Protein AF-A0A7W1CZ53-F1 (afdb_monomer_lite)

Secondary structure (DSSP, 8-state):
-EEEEEEE-BTTB--EEEEEESEEEEEEEEE-GGG--EEEEEEEESSSSS-EEEEEEEE-SSTTS-EEEEE---SSB-TTSSSB----PBPHHHHHHH-GGGGGGTTTS-----SPPTT--

Foldseek 3Di:
DDWFKAFKDDPPDTPIDIDDAAWDWQDKDADCPPNWGKIKTKIFGPVDPAGFIKIWIWTCSPVVMTGIDIDDWDPAADPPDNHTHPPHTDDPVVCCVPPVVCVVRDPPDDDDDPDDDPVVD

Sequence (121 aa):
MVRVLVGKRKGDRFPGFWAEFEGEEISSYTDTRAEKQIVYTLYRCTAYQWEAYRVHIADESNPANPVYELLPVSEGPHPRSPDPDYTQPWNRDQIAAKYPLFLKDMDYFRERRVDPSPLDR

Structure (mmCIF, N/CA/C/O backbone):
data_AF-A0A7W1CZ53-F1
#
_entry.id   AF-A0A7W1CZ53-F1
#
loop_
_atom_site.group_PDB
_atom_site.id
_atom_site.type_symbol
_atom_site.label_atom_id
_atom_site.label_alt_id
_atom_site.label_comp_id
_atom_site.label_asym_id
_atom_site.label_entity_id
_atom_site.label_seq_id
_atom_site.pdbx_PDB_ins_code
_atom_site.Cartn_x
_atom_site.Cartn_y
_atom_site.Cartn_z
_atom_site.occupancy
_atom_site.B_iso_or_equiv
_atom_site.auth_seq_id
_atom_site.auth_comp_id
_atom_site.auth_asym_id
_atom_site.auth_atom_id
_atom_site.pdbx_PDB_model_num
ATOM 1 N N . MET A 1 1 ? -4.796 2.890 -14.191 1.00 92.88 1 MET A N 1
ATOM 2 C CA . MET A 1 1 ? -4.502 3.975 -13.228 1.00 92.88 1 MET A CA 1
ATOM 3 C C . MET A 1 1 ? -5.126 3.587 -11.903 1.00 92.88 1 MET A C 1
ATOM 5 O O . MET A 1 1 ? -6.277 3.167 -11.907 1.00 92.88 1 MET A O 1
ATOM 9 N N . VAL A 1 2 ? -4.361 3.659 -10.817 1.00 96.81 2 VAL A N 1
ATOM 10 C CA . VAL A 1 2 ? -4.773 3.290 -9.455 1.00 96.81 2 VAL A CA 1
ATOM 11 C C . VAL A 1 2 ? -4.995 4.564 -8.649 1.00 96.81 2 VAL A C 1
ATOM 13 O O . VAL A 1 2 ? -4.264 5.540 -8.822 1.00 96.81 2 VAL A O 1
ATOM 16 N N . ARG A 1 3 ? -5.996 4.546 -7.765 1.00 97.44 3 ARG A N 1
ATOM 17 C CA . ARG A 1 3 ? -6.319 5.641 -6.849 1.00 97.44 3 ARG A CA 1
ATOM 18 C C . ARG A 1 3 ? -6.614 5.080 -5.460 1.00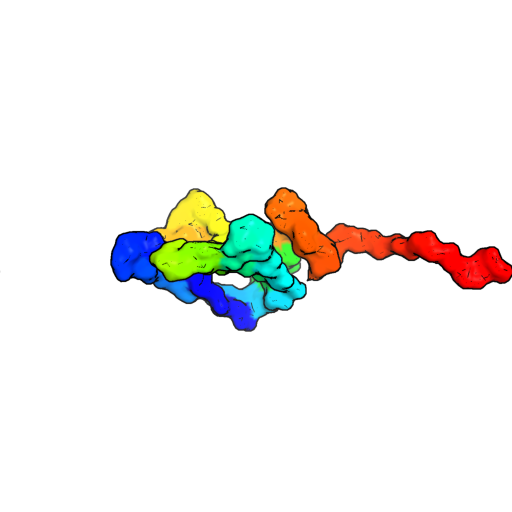 97.44 3 ARG A C 1
ATOM 20 O O . ARG A 1 3 ? -7.537 4.286 -5.317 1.00 97.44 3 ARG A O 1
ATOM 27 N N . VAL A 1 4 ? -5.861 5.510 -4.449 1.00 97.31 4 VAL A N 1
ATOM 28 C CA . VAL A 1 4 ? -5.980 5.015 -3.063 1.00 97.31 4 VAL A CA 1
ATOM 29 C C . VAL A 1 4 ? -6.050 6.158 -2.054 1.00 97.31 4 VAL A C 1
ATOM 31 O O . VAL A 1 4 ? -5.488 7.231 -2.280 1.00 97.31 4 VAL A O 1
ATOM 34 N N . LEU A 1 5 ? -6.758 5.945 -0.943 1.00 96.69 5 LEU A N 1
ATOM 35 C CA . LEU A 1 5 ? -6.846 6.916 0.148 1.00 96.69 5 LEU A CA 1
ATOM 36 C C . LEU A 1 5 ? -5.593 6.818 1.022 1.00 96.69 5 LEU A C 1
ATOM 38 O O . LEU A 1 5 ? -5.215 5.723 1.428 1.00 96.69 5 LEU A O 1
ATOM 42 N N . VAL A 1 6 ? -4.979 7.951 1.346 1.00 95.62 6 VAL A N 1
ATOM 43 C CA . VAL A 1 6 ? -3.865 8.038 2.296 1.00 95.62 6 VAL A CA 1
ATOM 44 C C . VAL A 1 6 ? -4.216 9.062 3.356 1.00 95.62 6 VAL A C 1
ATOM 46 O O . VAL A 1 6 ? -4.623 10.180 3.046 1.00 95.62 6 VAL A O 1
ATOM 49 N N . GLY A 1 7 ? -4.070 8.699 4.620 1.00 94.00 7 GLY A N 1
ATOM 50 C CA . GLY A 1 7 ? -4.402 9.583 5.724 1.00 94.00 7 GLY A CA 1
ATOM 51 C C . GLY A 1 7 ? -4.713 8.821 6.994 1.00 94.00 7 GLY A C 1
ATOM 52 O O . GLY A 1 7 ? -4.928 7.612 6.997 1.00 94.00 7 GLY A O 1
ATOM 53 N N . LYS A 1 8 ? -4.752 9.553 8.098 1.00 93.31 8 LYS A N 1
ATOM 54 C CA . LYS A 1 8 ? -5.137 9.005 9.397 1.00 93.31 8 LYS A CA 1
ATOM 55 C C . LYS A 1 8 ? -5.908 10.037 10.184 1.00 93.31 8 LYS A C 1
ATOM 57 O O . LYS A 1 8 ? -5.656 11.239 10.056 1.00 93.31 8 LYS A O 1
ATOM 62 N N . ARG A 1 9 ? -6.820 9.579 11.038 1.00 88.12 9 ARG A N 1
ATOM 63 C CA . ARG A 1 9 ? -7.570 10.489 11.904 1.00 88.12 9 ARG A CA 1
ATOM 64 C C . ARG A 1 9 ? -6.628 11.243 12.852 1.00 88.12 9 ARG A C 1
ATOM 66 O O . ARG A 1 9 ? -5.705 10.670 13.429 1.00 88.12 9 ARG A O 1
ATOM 73 N N . LYS A 1 10 ? -6.874 12.545 13.018 1.00 84.94 10 LYS A N 1
ATOM 74 C CA . LYS A 1 10 ? -6.178 13.422 13.968 1.00 84.94 10 LYS A CA 1
ATOM 75 C C . LYS A 1 10 ? -7.213 14.290 14.689 1.00 84.94 10 LYS A C 1
ATOM 77 O O . LYS A 1 10 ? -7.618 15.336 14.181 1.00 84.94 10 LYS A O 1
ATOM 82 N N . GLY A 1 11 ? -7.646 13.838 15.868 1.00 84.00 11 GLY A N 1
ATOM 83 C CA . GLY A 1 11 ? -8.768 14.439 16.599 1.00 84.00 11 GLY A CA 1
ATOM 84 C C . GLY A 1 11 ? -10.090 14.225 15.856 1.00 84.00 11 GLY A C 1
ATOM 85 O O . GLY A 1 11 ? -10.365 13.125 15.384 1.00 84.00 11 GLY A O 1
ATOM 86 N N . ASP A 1 12 ? -10.885 15.280 15.689 1.00 85.75 12 ASP A N 1
ATOM 87 C CA . ASP A 1 12 ? -12.168 15.213 14.964 1.00 85.75 12 ASP A CA 1
ATOM 88 C C . ASP A 1 12 ? -12.034 15.348 13.445 1.00 85.75 12 ASP A C 1
ATOM 90 O O . ASP A 1 12 ? -13.023 15.297 12.717 1.00 85.75 12 ASP A O 1
ATOM 94 N N . ARG A 1 13 ? -10.809 15.529 12.947 1.00 88.50 13 ARG A N 1
ATOM 95 C CA . ARG A 1 13 ? -10.533 15.665 11.517 1.00 88.50 13 ARG A CA 1
ATOM 96 C C . ARG A 1 13 ? -9.868 14.412 10.977 1.00 88.50 13 ARG A C 1
ATOM 98 O O . ARG A 1 13 ? -9.111 13.734 11.672 1.00 88.50 13 ARG A O 1
ATOM 105 N N . PHE A 1 14 ? -10.087 14.173 9.692 1.00 88.25 14 PHE A N 1
ATOM 106 C CA . PHE A 1 14 ? -9.378 13.166 8.920 1.00 88.25 14 PHE A CA 1
ATOM 107 C C . PHE A 1 14 ? -8.499 13.863 7.868 1.00 88.25 14 PHE A C 1
ATOM 109 O O . PHE A 1 14 ? -8.942 14.072 6.739 1.00 88.25 14 PHE A O 1
ATOM 116 N N . PRO A 1 15 ? -7.287 14.329 8.233 1.00 88.62 15 PRO A N 1
ATOM 117 C CA . PRO A 1 15 ? -6.336 14.820 7.245 1.00 88.62 15 PRO A CA 1
ATOM 118 C C . PRO A 1 15 ? -5.870 13.652 6.364 1.00 88.62 15 PRO A C 1
ATOM 120 O O . PRO A 1 15 ? -5.208 12.726 6.837 1.00 88.62 15 PRO A O 1
ATOM 123 N N . GLY A 1 16 ? -6.230 13.707 5.086 1.00 91.75 16 GLY A N 1
ATOM 124 C CA . GLY A 1 16 ? -5.871 12.711 4.087 1.00 91.75 16 GLY A CA 1
ATOM 125 C C . GLY A 1 16 ? -6.042 13.245 2.670 1.00 91.75 16 GLY A C 1
ATOM 126 O O . GLY A 1 16 ? -6.591 14.328 2.461 1.00 91.75 16 GLY A O 1
ATOM 127 N N . PHE A 1 17 ? -5.551 12.486 1.703 1.00 93.44 17 PHE A N 1
ATOM 128 C CA . PHE A 1 17 ? -5.596 12.807 0.284 1.00 93.44 17 PHE A CA 1
ATOM 129 C C . PHE A 1 17 ? -5.740 11.526 -0.541 1.00 93.44 17 PHE A C 1
ATOM 131 O O . PHE A 1 17 ? -5.483 10.420 -0.067 1.00 93.44 17 PHE A O 1
ATOM 138 N N . TRP A 1 18 ? -6.170 11.681 -1.790 1.00 95.31 18 TRP A N 1
ATOM 139 C CA . TRP A 1 18 ? -6.152 10.597 -2.765 1.00 95.31 18 TRP A CA 1
ATOM 140 C C . TRP A 1 18 ? -4.792 10.578 -3.455 1.00 95.31 18 TRP A C 1
ATOM 142 O O . TRP A 1 18 ? -4.398 11.577 -4.054 1.00 95.31 18 TRP A O 1
ATOM 152 N N . ALA A 1 19 ? -4.086 9.456 -3.367 1.00 94.81 19 ALA A N 1
ATOM 153 C CA . ALA A 1 19 ? -2.874 9.215 -4.132 1.00 94.81 19 ALA A CA 1
ATOM 154 C C . ALA A 1 19 ? -3.242 8.504 -5.437 1.00 94.81 19 ALA A C 1
ATOM 156 O O . ALA A 1 19 ? -3.908 7.467 -5.413 1.00 94.81 19 ALA A O 1
ATOM 157 N N . GLU A 1 20 ? -2.801 9.056 -6.563 1.00 96.12 20 GLU A N 1
ATOM 158 C CA . GLU A 1 20 ? -3.000 8.481 -7.893 1.00 96.12 20 GLU A CA 1
ATOM 159 C C . GLU A 1 20 ? -1.653 8.110 -8.510 1.00 96.12 20 GLU A C 1
ATOM 161 O O . GLU A 1 20 ? -0.681 8.859 -8.403 1.00 96.12 20 GLU A O 1
ATOM 166 N N . PHE A 1 21 ? -1.583 6.939 -9.141 1.00 95.44 21 PHE A N 1
ATOM 167 C CA . PHE A 1 21 ? -0.386 6.478 -9.840 1.00 95.44 21 PHE A CA 1
ATOM 168 C C . PHE A 1 21 ? -0.727 5.470 -10.941 1.00 95.44 21 PHE A C 1
ATOM 170 O O . PHE A 1 21 ? -1.788 4.838 -10.950 1.00 95.44 21 PHE A O 1
ATOM 177 N N . GLU A 1 22 ? 0.183 5.298 -11.897 1.00 97.19 22 GLU A N 1
ATOM 178 C CA . GLU A 1 22 ? 0.047 4.264 -12.919 1.00 97.19 22 GLU A CA 1
ATOM 179 C C . GLU A 1 22 ? 0.469 2.903 -12.364 1.00 97.19 22 GLU A C 1
ATOM 181 O O . GLU A 1 22 ? 1.609 2.708 -11.930 1.00 97.19 22 GLU A O 1
ATOM 186 N N . GLY A 1 23 ? -0.463 1.957 -12.378 1.00 96.12 23 GLY A N 1
ATOM 187 C CA . GLY A 1 23 ? -0.235 0.600 -11.922 1.00 96.12 23 GLY A CA 1
ATOM 188 C C . GLY A 1 23 ? -1.473 -0.275 -12.045 1.00 96.12 23 GLY A C 1
ATOM 189 O O . GLY A 1 23 ? -2.514 0.164 -12.552 1.00 96.12 23 GLY A O 1
ATOM 190 N N . GLU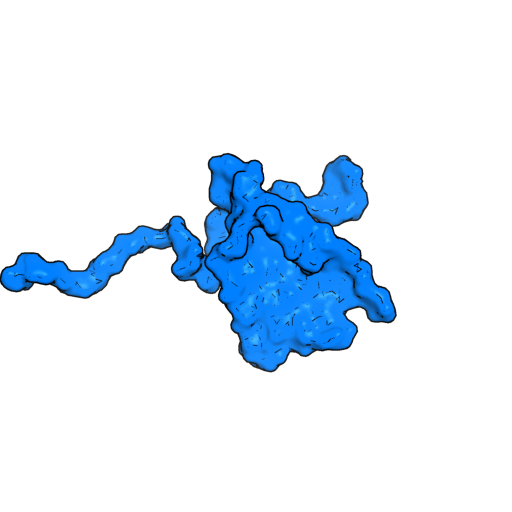 A 1 24 ? -1.327 -1.494 -11.545 1.00 96.94 24 GLU A N 1
ATOM 191 C CA . GLU A 1 24 ? -2.345 -2.539 -11.458 1.00 96.94 24 GLU A CA 1
ATOM 192 C C . GLU A 1 24 ? -2.255 -3.245 -10.098 1.00 96.94 24 GLU A C 1
ATOM 194 O O . GLU A 1 24 ? -1.167 -3.371 -9.530 1.00 96.94 24 GLU A O 1
ATOM 199 N N . GLU A 1 25 ? -3.398 -3.662 -9.549 1.00 97.69 25 GLU A N 1
ATOM 200 C CA . GLU A 1 25 ? -3.436 -4.518 -8.359 1.00 97.69 25 GLU A CA 1
ATOM 201 C C . GLU A 1 25 ? -2.979 -5.926 -8.743 1.00 97.69 25 GLU A C 1
ATOM 203 O O . GLU A 1 25 ? -3.471 -6.497 -9.713 1.00 97.69 25 GLU A O 1
ATOM 208 N N . ILE A 1 26 ? -2.042 -6.475 -7.974 1.00 96.50 26 ILE A N 1
ATOM 209 C CA . ILE A 1 26 ? -1.536 -7.839 -8.161 1.00 96.50 26 ILE A CA 1
ATOM 210 C C . ILE A 1 26 ? -2.219 -8.796 -7.193 1.00 96.50 26 ILE A C 1
ATOM 212 O O . ILE A 1 26 ? -2.586 -9.909 -7.559 1.00 96.50 26 ILE A O 1
ATOM 216 N N . SER A 1 27 ? -2.353 -8.374 -5.938 1.00 96.44 27 SER A N 1
ATOM 217 C CA . SER A 1 27 ? -2.882 -9.209 -4.869 1.00 96.44 27 SER A CA 1
ATOM 218 C C . SER A 1 27 ? -3.308 -8.346 -3.694 1.00 96.44 27 SER A C 1
ATOM 220 O O . SER A 1 27 ? -2.707 -7.303 -3.419 1.00 96.44 27 SER A O 1
ATOM 222 N N . SER A 1 28 ? -4.298 -8.823 -2.956 1.00 96.56 28 SER A N 1
ATOM 223 C CA . SER A 1 28 ? -4.700 -8.271 -1.673 1.00 96.56 28 SER A CA 1
ATOM 224 C C . SER A 1 28 ? -4.877 -9.390 -0.653 1.00 96.56 28 SER A C 1
ATOM 226 O O . SER A 1 28 ? -5.247 -10.521 -0.978 1.00 96.56 28 SER A O 1
ATOM 228 N N . TYR A 1 29 ? -4.584 -9.088 0.609 1.00 93.88 29 TYR A N 1
ATOM 229 C CA . TYR A 1 29 ? -4.906 -9.976 1.719 1.00 93.88 29 TYR A CA 1
ATOM 230 C C . TYR A 1 29 ? -5.436 -9.187 2.909 1.00 93.88 29 TYR A C 1
ATOM 232 O O . TYR A 1 29 ? -5.019 -8.059 3.177 1.00 93.88 29 TYR A O 1
ATOM 240 N N . THR A 1 30 ? -6.339 -9.816 3.651 1.00 93.12 30 THR A N 1
ATOM 241 C CA . THR A 1 30 ? -6.872 -9.280 4.901 1.00 93.12 30 THR A CA 1
ATOM 242 C C . THR A 1 30 ? -6.206 -9.993 6.071 1.00 93.12 30 THR A C 1
ATOM 244 O O . THR A 1 30 ? -6.287 -11.216 6.190 1.00 93.12 30 THR A O 1
ATOM 247 N N . ASP A 1 31 ? -5.541 -9.241 6.942 1.00 89.25 31 ASP A N 1
ATOM 248 C CA . ASP A 1 31 ? -5.069 -9.743 8.227 1.00 89.25 31 ASP A CA 1
ATOM 249 C C . ASP A 1 31 ? -6.204 -9.673 9.249 1.00 89.25 31 ASP A C 1
ATOM 251 O O . ASP A 1 31 ? -6.499 -8.610 9.793 1.00 89.25 31 ASP A O 1
ATOM 255 N N . THR A 1 32 ? -6.832 -10.825 9.492 1.00 83.44 32 THR A N 1
ATOM 256 C CA . THR A 1 32 ? -7.905 -10.996 10.483 1.00 83.44 32 THR A CA 1
ATOM 257 C C . THR A 1 32 ? -7.407 -11.521 11.830 1.00 83.44 32 THR A C 1
ATOM 259 O O . THR A 1 32 ? -8.204 -11.872 12.707 1.00 83.44 32 THR A O 1
ATOM 262 N N . ARG A 1 33 ? -6.086 -11.644 12.019 1.00 82.88 33 ARG A N 1
ATOM 263 C CA . ARG A 1 33 ? -5.519 -12.156 13.273 1.00 82.88 33 ARG A CA 1
ATOM 264 C C . ARG A 1 33 ? -5.776 -11.148 14.389 1.00 82.88 33 ARG A C 1
ATOM 266 O O . ARG A 1 33 ? -5.591 -9.949 14.205 1.00 82.88 33 ARG A O 1
ATOM 273 N N . ALA A 1 34 ? -6.144 -11.649 15.568 1.00 76.38 34 ALA A N 1
ATOM 274 C CA . ALA A 1 34 ? -6.437 -10.825 16.745 1.00 76.38 34 ALA A CA 1
ATOM 275 C C . ALA A 1 34 ? -7.521 -9.752 16.498 1.00 76.38 34 ALA A C 1
ATOM 277 O O . ALA A 1 34 ? -7.366 -8.619 16.944 1.00 76.38 34 ALA A O 1
ATOM 278 N N . GLU A 1 35 ? -8.584 -10.111 15.762 1.00 77.81 35 GLU A N 1
ATOM 279 C CA . GLU A 1 35 ? -9.738 -9.239 15.446 1.00 77.81 35 GLU A CA 1
ATOM 280 C C . GLU A 1 35 ? -9.387 -7.973 14.651 1.00 77.81 35 GLU A C 1
ATOM 282 O O . GLU A 1 35 ? -10.194 -7.054 14.521 1.00 77.81 35 GLU A O 1
ATOM 287 N N . LYS A 1 36 ? -8.182 -7.931 14.080 1.00 83.50 36 LYS A N 1
ATOM 288 C CA . LYS A 1 36 ? -7.768 -6.853 13.195 1.00 83.50 36 LYS A CA 1
ATOM 289 C C . LYS A 1 36 ? -8.547 -6.910 11.884 1.00 83.50 36 LYS A C 1
ATOM 291 O O . LYS A 1 36 ? -8.946 -7.977 11.424 1.00 83.50 36 LYS A O 1
ATOM 296 N N . GLN A 1 37 ? -8.765 -5.748 11.288 1.00 89.25 37 GLN A N 1
ATOM 297 C CA . GLN A 1 37 ? -9.313 -5.602 9.943 1.00 89.25 37 GLN A CA 1
ATOM 298 C C . GLN A 1 37 ? -8.339 -4.750 9.139 1.00 89.25 37 GLN A C 1
ATOM 300 O O . GLN A 1 37 ? -8.586 -3.575 8.873 1.00 89.25 37 GLN A O 1
ATOM 305 N N . ILE A 1 38 ? -7.183 -5.343 8.824 1.00 95.25 38 ILE A N 1
ATOM 306 C CA . ILE A 1 38 ? -6.147 -4.680 8.030 1.00 95.25 38 ILE A CA 1
ATOM 307 C C . ILE A 1 38 ? -6.106 -5.314 6.651 1.00 95.25 38 ILE A C 1
ATOM 309 O O . ILE A 1 38 ? -5.848 -6.510 6.525 1.00 95.25 38 ILE A O 1
ATOM 313 N N . VAL A 1 39 ? -6.324 -4.516 5.615 1.00 96.88 39 VAL A N 1
ATOM 314 C CA . VAL A 1 39 ? -6.176 -4.939 4.224 1.00 96.88 39 VAL A CA 1
ATOM 315 C C . VAL A 1 39 ? -4.843 -4.435 3.697 1.00 96.88 39 VAL A C 1
ATOM 317 O O . VAL A 1 39 ? -4.561 -3.239 3.735 1.00 96.88 39 VAL A O 1
ATOM 320 N N . TYR A 1 40 ? -4.031 -5.350 3.185 1.00 97.50 40 TYR A N 1
ATOM 321 C CA . TYR A 1 40 ? -2.787 -5.046 2.493 1.00 97.50 40 TYR A CA 1
ATOM 322 C C . TYR A 1 40 ? -2.990 -5.329 1.013 1.00 97.50 40 TYR A C 1
ATOM 324 O O . TYR A 1 40 ? -3.356 -6.444 0.648 1.00 97.50 40 TYR A O 1
ATOM 332 N N . THR A 1 41 ? -2.717 -4.345 0.164 1.00 98.38 41 THR A N 1
ATOM 333 C CA . THR A 1 41 ? -2.876 -4.464 -1.289 1.00 98.38 41 THR A CA 1
ATOM 334 C C . THR A 1 41 ? -1.553 -4.171 -1.976 1.00 98.38 41 THR A C 1
ATOM 336 O O . THR A 1 41 ? -0.993 -3.086 -1.800 1.00 98.38 41 THR A O 1
ATOM 339 N N . LEU A 1 42 ? -1.044 -5.134 -2.744 1.00 98.25 42 LEU A N 1
ATOM 340 C CA . LEU A 1 42 ? 0.148 -4.990 -3.569 1.00 98.25 42 LEU A CA 1
ATOM 341 C C . LEU A 1 42 ? -0.239 -4.486 -4.956 1.00 98.25 42 LEU A C 1
ATOM 343 O O . LEU A 1 42 ? -1.055 -5.094 -5.649 1.00 98.25 42 LEU A O 1
ATOM 347 N N . TYR A 1 43 ? 0.441 -3.434 -5.393 1.00 98.06 43 TYR A N 1
ATOM 348 C CA . TYR A 1 43 ? 0.345 -2.909 -6.744 1.00 98.06 43 TYR A CA 1
ATOM 349 C C . TYR A 1 43 ? 1.678 -3.033 -7.467 1.00 98.06 43 TYR A C 1
ATOM 351 O O . TYR A 1 43 ? 2.729 -2.724 -6.897 1.00 98.06 43 TYR A O 1
ATOM 359 N N . ARG A 1 44 ? 1.623 -3.392 -8.749 1.00 97.19 44 ARG A N 1
ATOM 360 C CA . ARG A 1 44 ? 2.733 -3.230 -9.690 1.00 97.19 44 ARG A CA 1
ATOM 361 C C . ARG A 1 44 ? 2.586 -1.885 -10.389 1.00 97.19 44 ARG A C 1
ATOM 363 O O . ARG A 1 44 ? 1.536 -1.583 -10.948 1.00 97.19 44 ARG A O 1
ATOM 370 N N . CYS A 1 45 ? 3.625 -1.062 -10.355 1.00 97.12 45 CYS A N 1
ATOM 371 C CA . CYS A 1 45 ? 3.640 0.246 -10.998 1.00 97.12 45 CYS A CA 1
ATOM 372 C C . CYS A 1 45 ? 4.087 0.129 -12.457 1.00 97.12 45 CYS A C 1
ATOM 374 O O . CYS A 1 45 ? 5.154 -0.412 -12.740 1.00 97.12 45 CYS A O 1
ATOM 376 N N . THR A 1 46 ? 3.307 0.698 -13.375 1.00 96.38 46 THR A N 1
ATOM 377 C CA . THR A 1 46 ? 3.557 0.615 -14.826 1.00 96.38 46 THR A CA 1
ATOM 378 C C . THR A 1 46 ? 4.295 1.831 -15.387 1.00 96.38 46 THR A C 1
ATOM 380 O O . THR A 1 46 ? 4.779 1.779 -16.510 1.00 96.38 46 THR A O 1
ATOM 383 N N . ALA A 1 47 ? 4.437 2.906 -14.604 1.00 95.62 47 ALA A N 1
ATOM 384 C CA . ALA A 1 47 ? 5.172 4.112 -15.006 1.00 95.62 47 ALA A CA 1
ATOM 385 C C . ALA A 1 47 ? 6.704 3.927 -15.072 1.00 95.62 47 ALA A C 1
ATOM 387 O O . ALA A 1 47 ? 7.416 4.820 -15.530 1.00 95.62 47 ALA A O 1
ATOM 388 N N . TYR A 1 48 ? 7.236 2.804 -14.581 1.00 94.00 48 TYR A N 1
ATOM 389 C CA . TYR A 1 48 ? 8.675 2.557 -14.473 1.00 94.00 48 TYR A CA 1
ATOM 390 C C . TYR A 1 48 ? 9.113 1.492 -15.483 1.00 94.00 48 TYR A C 1
ATOM 392 O O . TYR A 1 48 ? 8.392 0.540 -15.756 1.00 94.00 48 TYR A O 1
ATOM 400 N N . GLN A 1 49 ? 10.334 1.624 -16.012 1.00 93.75 49 GLN A N 1
ATOM 401 C CA . GLN A 1 49 ? 10.924 0.661 -16.961 1.00 93.75 49 GLN A CA 1
ATOM 402 C C . GLN A 1 49 ? 11.422 -0.638 -16.300 1.00 93.75 49 GLN A C 1
ATOM 404 O O . GLN A 1 49 ? 12.018 -1.490 -16.953 1.00 93.75 49 GLN A O 1
ATOM 409 N N . TRP A 1 50 ? 11.226 -0.771 -14.994 1.00 93.50 50 TRP A N 1
ATOM 410 C CA . TRP A 1 50 ? 11.658 -1.890 -14.169 1.00 93.50 50 TRP A CA 1
ATOM 411 C C . TRP A 1 50 ? 10.509 -2.308 -13.248 1.00 93.50 50 TRP A C 1
ATOM 413 O O . TRP A 1 50 ? 9.529 -1.579 -13.100 1.00 93.50 50 TRP A O 1
ATOM 423 N N . GLU A 1 51 ? 10.616 -3.486 -12.630 1.00 93.38 51 GLU A N 1
ATOM 424 C CA . GLU A 1 51 ? 9.579 -3.990 -11.725 1.00 93.38 51 GLU A CA 1
ATOM 425 C C . GLU A 1 51 ? 9.489 -3.182 -10.429 1.00 93.38 51 GLU A C 1
ATOM 427 O O . GLU A 1 51 ? 10.218 -3.421 -9.463 1.00 93.38 51 GLU A O 1
ATOM 432 N N . ALA A 1 52 ? 8.566 -2.231 -10.435 1.00 96.44 52 ALA A N 1
ATOM 433 C CA . ALA A 1 52 ? 8.296 -1.322 -9.343 1.00 96.44 52 ALA A CA 1
ATOM 434 C C . ALA A 1 52 ? 6.996 -1.700 -8.635 1.00 96.44 52 ALA A C 1
ATOM 436 O O . ALA A 1 52 ? 6.001 -2.031 -9.279 1.00 96.44 52 ALA A O 1
ATOM 437 N N . TYR A 1 53 ? 6.991 -1.595 -7.311 1.00 97.19 53 TYR A N 1
ATOM 438 C CA . TYR A 1 53 ? 5.871 -2.008 -6.479 1.00 97.19 53 TYR A CA 1
ATOM 439 C C . TYR A 1 53 ? 5.527 -0.971 -5.413 1.00 97.19 53 TYR A C 1
ATOM 441 O O . TYR A 1 53 ? 6.392 -0.250 -4.901 1.00 97.19 53 TYR A O 1
ATOM 449 N N . ARG A 1 54 ? 4.245 -0.939 -5.048 1.00 97.88 54 ARG A N 1
ATOM 450 C CA . ARG A 1 54 ? 3.703 -0.180 -3.915 1.00 97.88 54 ARG A CA 1
ATOM 451 C C . ARG A 1 54 ? 2.770 -1.056 -3.103 1.00 97.88 54 ARG A C 1
ATOM 453 O O . ARG A 1 54 ? 2.093 -1.914 -3.660 1.00 97.88 54 ARG A O 1
ATOM 460 N N . VAL A 1 55 ? 2.702 -0.800 -1.805 1.00 98.00 55 VAL A N 1
ATOM 461 C CA . VAL A 1 55 ? 1.752 -1.454 -0.906 1.00 98.00 55 VAL A CA 1
ATOM 462 C C . VAL A 1 55 ? 0.842 -0.397 -0.310 1.00 98.00 55 VAL A C 1
ATOM 464 O O . VAL A 1 55 ? 1.318 0.575 0.273 1.00 98.00 55 VAL A O 1
ATOM 467 N N . HIS A 1 56 ? -0.464 -0.584 -0.453 1.00 98.25 56 HIS A N 1
ATOM 468 C CA . HIS A 1 56 ? -1.459 0.178 0.293 1.00 98.25 56 HIS A CA 1
ATOM 469 C C . HIS A 1 56 ? -1.920 -0.637 1.494 1.00 98.25 56 HIS A C 1
ATOM 471 O O . HIS A 1 56 ? -2.134 -1.844 1.381 1.00 98.25 56 HIS A O 1
ATOM 477 N N . ILE A 1 57 ? -2.046 0.022 2.637 1.00 97.62 57 ILE A N 1
ATOM 478 C CA . ILE A 1 57 ? -2.505 -0.566 3.889 1.00 97.62 57 ILE A CA 1
ATOM 479 C C . ILE A 1 57 ? -3.740 0.210 4.317 1.00 97.62 57 ILE A C 1
ATOM 481 O O . ILE A 1 57 ? -3.655 1.418 4.521 1.00 97.62 57 ILE A O 1
ATOM 485 N N . ALA A 1 58 ? -4.865 -0.479 4.463 1.00 97.06 58 ALA A N 1
ATOM 486 C CA . ALA A 1 58 ? -6.079 0.052 5.065 1.00 97.06 58 ALA A CA 1
ATOM 487 C C . ALA A 1 58 ? -6.305 -0.661 6.401 1.00 97.06 58 ALA A C 1
ATOM 489 O O . ALA A 1 58 ? -6.709 -1.821 6.421 1.00 97.06 58 ALA A O 1
ATOM 490 N N . ASP A 1 59 ? -5.993 0.009 7.508 1.00 95.06 59 ASP A N 1
ATOM 491 C CA . ASP A 1 59 ? -6.254 -0.471 8.864 1.00 95.06 59 ASP A CA 1
ATOM 492 C C . ASP A 1 59 ? -7.528 0.184 9.403 1.00 95.06 59 ASP A C 1
ATOM 494 O O . ASP A 1 59 ? -7.539 1.346 9.825 1.00 95.06 59 ASP A O 1
ATOM 498 N N . GLU A 1 60 ? -8.609 -0.590 9.391 1.00 92.50 60 GLU A N 1
ATOM 499 C CA . GLU A 1 60 ? -9.913 -0.206 9.932 1.00 92.50 60 GLU A CA 1
ATOM 500 C C . GLU A 1 60 ? -10.225 -0.935 11.246 1.00 92.50 60 GLU A C 1
ATOM 502 O O . GLU A 1 60 ? -11.347 -0.872 11.749 1.00 92.50 60 GLU A O 1
ATOM 507 N N . SER A 1 61 ? -9.224 -1.576 11.863 1.00 90.75 61 SER A N 1
ATOM 508 C CA . SER A 1 61 ? -9.387 -2.324 13.121 1.00 90.75 61 SER A CA 1
ATOM 509 C C . SER A 1 61 ? -9.940 -1.451 14.254 1.00 90.75 61 SER A C 1
ATOM 511 O O . SER A 1 61 ? -10.588 -1.946 15.173 1.00 90.75 61 SER A O 1
ATOM 513 N N . ASN A 1 62 ? -9.697 -0.137 14.194 1.00 89.62 62 ASN A N 1
ATOM 514 C CA . ASN A 1 62 ? -10.387 0.858 15.005 1.00 89.62 62 ASN A CA 1
ATOM 515 C C . ASN A 1 62 ? -11.205 1.790 14.095 1.00 89.62 62 ASN A C 1
ATOM 517 O O . ASN A 1 62 ? -10.659 2.787 13.617 1.00 89.62 62 ASN A O 1
ATOM 521 N N . PRO A 1 63 ? -12.518 1.556 13.915 1.00 85.81 63 PRO A N 1
ATOM 522 C CA . PRO A 1 63 ? -13.362 2.408 13.073 1.00 85.81 63 PRO A CA 1
ATOM 523 C C . PRO A 1 63 ? -13.424 3.868 13.539 1.00 85.81 63 PRO A C 1
ATOM 525 O O . PRO A 1 63 ? -13.691 4.772 12.748 1.00 85.81 63 PRO A O 1
ATOM 528 N N . ALA A 1 64 ? -13.159 4.134 14.824 1.00 89.12 64 ALA A N 1
ATOM 529 C CA . ALA A 1 64 ? -13.067 5.498 15.322 1.00 89.12 64 ALA A CA 1
ATOM 530 C C . ALA A 1 64 ? -11.763 6.182 14.895 1.00 89.12 64 ALA A C 1
ATOM 532 O O . ALA A 1 64 ? -11.749 7.403 14.823 1.00 89.12 64 ALA A O 1
ATOM 533 N N . ASN A 1 65 ? -10.693 5.445 14.586 1.00 90.69 65 ASN A N 1
ATOM 534 C CA . ASN A 1 65 ? -9.396 5.980 14.165 1.00 90.69 65 ASN A CA 1
ATOM 535 C C . ASN A 1 65 ? -8.784 5.142 13.027 1.00 90.69 65 ASN A C 1
ATOM 537 O O . ASN A 1 65 ? -7.752 4.503 13.246 1.00 90.69 65 ASN A O 1
ATOM 541 N N . PRO A 1 66 ? -9.382 5.142 11.822 1.00 92.81 66 PRO A N 1
ATOM 542 C CA . PRO A 1 66 ? -8.841 4.378 10.711 1.00 92.81 66 PRO A CA 1
ATOM 543 C C . PRO A 1 66 ? -7.532 5.001 10.209 1.00 92.81 66 PRO A C 1
ATOM 545 O O . PRO A 1 66 ? -7.321 6.225 10.297 1.00 92.81 66 PRO A O 1
ATOM 548 N N . VAL A 1 67 ? -6.659 4.153 9.674 1.00 95.69 67 VAL A N 1
ATOM 549 C CA . VAL A 1 67 ? -5.344 4.527 9.149 1.00 95.69 67 VAL A CA 1
ATOM 550 C C . VAL A 1 67 ? -5.185 3.950 7.751 1.00 95.69 67 VAL A C 1
ATOM 552 O O . VAL A 1 67 ? -5.362 2.756 7.541 1.00 95.69 67 VAL A O 1
ATOM 555 N N . TYR A 1 68 ? -4.822 4.803 6.798 1.00 97.06 68 TYR A N 1
ATOM 556 C CA . TYR A 1 68 ? -4.566 4.409 5.422 1.00 97.06 68 TYR A CA 1
ATOM 557 C C . TYR A 1 68 ? -3.184 4.893 5.004 1.00 97.06 68 TYR A C 1
ATOM 559 O O . TYR A 1 68 ? -2.899 6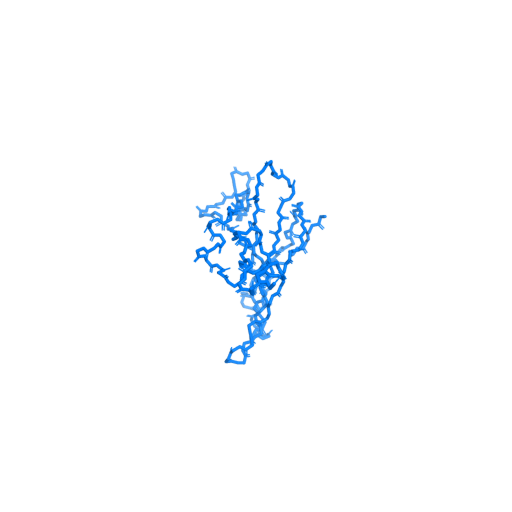.095 5.020 1.00 97.06 68 TYR A O 1
ATOM 567 N N . GLU A 1 69 ? -2.326 3.959 4.621 1.00 96.94 69 GLU A N 1
ATOM 568 C CA . GLU A 1 69 ? -0.932 4.222 4.281 1.00 96.94 69 GLU A CA 1
ATOM 569 C C . GLU A 1 69 ? -0.639 3.733 2.872 1.00 96.94 69 GLU A C 1
ATOM 571 O O . GLU A 1 69 ? -1.045 2.645 2.475 1.00 96.94 69 GLU A O 1
ATOM 576 N N . LEU A 1 70 ? 0.101 4.535 2.114 1.00 97.31 70 LEU A N 1
ATOM 577 C CA . LEU A 1 70 ? 0.727 4.097 0.876 1.00 97.31 70 LEU A CA 1
ATOM 578 C C . LEU A 1 70 ? 2.224 4.006 1.126 1.00 97.31 70 LEU A C 1
ATOM 580 O O . LEU A 1 70 ? 2.828 4.938 1.651 1.00 97.31 70 LEU A O 1
ATOM 584 N N . LEU A 1 71 ? 2.817 2.884 0.757 1.00 96.88 71 LEU A N 1
ATOM 585 C CA . LEU A 1 71 ? 4.232 2.622 0.925 1.00 96.88 71 LEU A CA 1
ATOM 586 C C . LEU A 1 71 ? 4.858 2.182 -0.404 1.00 96.88 71 LEU A C 1
ATOM 588 O O . LEU A 1 71 ? 4.180 1.575 -1.238 1.00 96.88 71 LEU A O 1
ATOM 592 N N . PRO A 1 72 ? 6.158 2.434 -0.597 1.00 95.88 72 PRO A N 1
ATOM 593 C CA . PRO A 1 72 ? 7.005 3.286 0.245 1.00 95.88 72 PRO A CA 1
ATOM 594 C C . PRO A 1 72 ? 6.646 4.775 0.184 1.00 95.88 72 PRO A C 1
ATOM 596 O O . PRO A 1 72 ? 6.066 5.264 -0.785 1.00 95.88 72 PRO A O 1
ATOM 599 N N . VAL A 1 73 ? 7.063 5.476 1.235 1.00 91.69 73 VAL A N 1
ATOM 600 C CA . VAL A 1 73 ? 7.142 6.934 1.319 1.00 91.69 73 VAL A CA 1
ATOM 601 C C . VAL A 1 73 ? 8.572 7.289 1.729 1.00 91.69 73 VAL A C 1
ATOM 603 O O . VAL A 1 73 ? 9.126 6.637 2.619 1.00 91.69 73 VAL A O 1
ATOM 606 N N . SER A 1 74 ? 9.203 8.253 1.060 1.00 84.06 74 SER A N 1
ATOM 607 C CA . SER A 1 74 ? 10.565 8.679 1.401 1.00 84.06 74 SER A CA 1
ATOM 608 C C . SER A 1 74 ? 10.572 9.468 2.715 1.00 84.06 74 SER A C 1
ATOM 610 O O . SER A 1 74 ? 9.615 10.171 3.045 1.00 84.06 74 SER A O 1
ATOM 612 N N . GLU A 1 75 ? 11.680 9.398 3.457 1.00 67.75 75 GLU A N 1
ATOM 613 C CA . GLU A 1 75 ? 11.910 10.223 4.648 1.00 67.75 75 GLU A CA 1
ATOM 614 C C . GLU A 1 75 ? 12.241 11.667 4.232 1.00 67.75 75 GLU A C 1
ATOM 616 O O . GLU A 1 75 ? 13.394 12.087 4.193 1.00 67.75 75 GLU A O 1
ATOM 621 N N . GLY A 1 76 ? 11.220 12.429 3.850 1.00 66.25 76 GLY A N 1
ATOM 622 C CA . GLY A 1 76 ? 11.362 13.833 3.478 1.00 66.25 76 GLY A CA 1
ATOM 623 C C . GLY A 1 76 ? 10.156 14.361 2.701 1.00 66.25 76 GLY A C 1
ATOM 624 O O . GLY A 1 76 ? 9.412 13.577 2.107 1.00 66.25 76 GLY A O 1
ATOM 625 N N . PRO A 1 77 ? 9.934 15.687 2.711 1.00 69.88 77 PRO A N 1
ATOM 626 C CA . PRO A 1 77 ? 8.951 16.294 1.830 1.00 69.88 77 PRO A CA 1
ATOM 627 C C . PRO A 1 77 ? 9.383 16.115 0.374 1.00 69.88 77 PRO A C 1
ATOM 629 O O . PRO A 1 77 ? 10.577 16.088 0.055 1.00 69.88 77 PRO A O 1
ATOM 632 N N . HIS A 1 78 ? 8.405 16.026 -0.517 1.00 74.81 78 HIS A N 1
ATOM 633 C CA . HIS A 1 78 ? 8.644 15.991 -1.946 1.00 74.81 78 HIS A CA 1
ATOM 634 C C . HIS A 1 78 ? 9.463 17.225 -2.378 1.00 74.81 78 HIS A C 1
ATOM 636 O O . HIS A 1 78 ? 9.198 18.336 -1.917 1.00 74.81 78 HIS A O 1
ATOM 642 N N . PRO A 1 79 ? 10.427 17.109 -3.314 1.00 71.38 79 PRO A N 1
ATOM 643 C CA . PRO A 1 79 ? 11.301 18.230 -3.687 1.00 71.38 79 PRO A CA 1
ATOM 644 C C . PRO A 1 79 ? 10.572 19.485 -4.194 1.00 71.38 79 PRO A C 1
ATOM 646 O O . PRO A 1 79 ? 11.176 20.547 -4.326 1.00 71.38 79 PRO A O 1
ATOM 649 N N . ARG A 1 80 ? 9.284 19.358 -4.538 1.00 76.31 80 ARG A N 1
ATOM 650 C CA . ARG A 1 80 ? 8.440 20.432 -5.080 1.00 76.31 80 ARG A CA 1
ATOM 651 C C . ARG A 1 80 ? 7.171 20.711 -4.269 1.00 76.31 80 ARG A C 1
ATOM 653 O O . ARG A 1 80 ? 6.408 21.583 -4.673 1.00 76.31 80 ARG A O 1
ATOM 660 N N . SER A 1 81 ? 6.908 19.986 -3.181 1.00 73.38 81 SER A N 1
ATOM 661 C CA . SER A 1 81 ? 5.734 20.229 -2.333 1.00 73.38 81 SER A CA 1
ATOM 662 C C . SER A 1 81 ? 6.001 19.831 -0.878 1.00 73.38 81 SER A C 1
ATOM 664 O O . SER A 1 81 ? 6.848 18.985 -0.615 1.00 73.38 81 SER A O 1
ATOM 666 N N . PRO A 1 82 ? 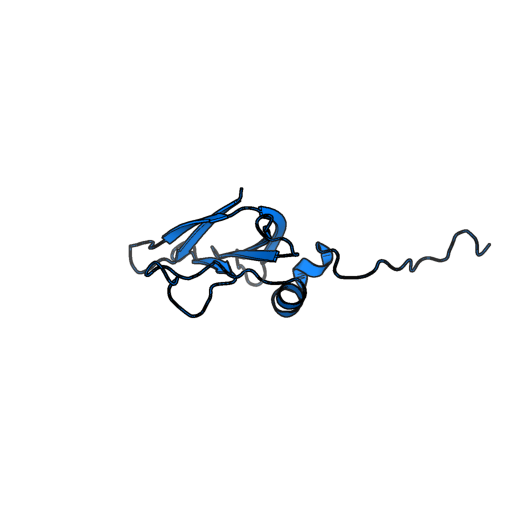5.288 20.418 0.097 1.00 74.25 82 PRO A N 1
ATOM 667 C CA . PRO A 1 82 ? 5.395 20.005 1.498 1.00 74.25 82 PRO A CA 1
ATOM 668 C C . PRO A 1 82 ? 4.807 18.607 1.771 1.00 74.25 82 PRO A C 1
ATOM 670 O O . PRO A 1 82 ? 4.806 18.164 2.919 1.00 74.25 82 PRO A O 1
ATOM 673 N N . ASP A 1 83 ? 4.284 17.932 0.747 1.00 80.25 83 ASP A N 1
ATOM 674 C CA . ASP A 1 83 ? 3.637 16.632 0.872 1.00 80.25 83 ASP A CA 1
ATOM 675 C C . ASP A 1 83 ? 4.675 15.512 0.997 1.00 80.25 83 ASP A C 1
ATOM 677 O O . ASP A 1 83 ? 5.820 15.680 0.563 1.00 80.25 83 ASP A O 1
ATOM 681 N N . PRO A 1 84 ? 4.304 14.354 1.566 1.00 84.06 84 PRO A N 1
ATOM 682 C CA . PRO A 1 84 ? 5.201 13.211 1.604 1.00 84.06 84 PRO A CA 1
ATOM 683 C C . PRO A 1 84 ? 5.600 12.775 0.188 1.00 84.06 84 PRO A C 1
ATOM 685 O O . PRO A 1 84 ? 4.785 12.778 -0.738 1.00 84.06 84 PRO A O 1
ATOM 688 N N . ASP A 1 85 ? 6.862 12.393 0.019 1.00 89.00 85 ASP A N 1
ATOM 689 C CA . ASP A 1 85 ? 7.382 11.965 -1.273 1.00 89.00 85 ASP A CA 1
ATOM 690 C C . ASP A 1 85 ? 7.069 10.488 -1.536 1.00 89.00 85 ASP A C 1
ATOM 692 O O . ASP A 1 85 ? 7.613 9.591 -0.892 1.00 89.00 85 ASP A O 1
ATOM 696 N N . TYR A 1 86 ? 6.219 10.235 -2.529 1.00 90.38 86 TYR A N 1
ATOM 697 C CA . TYR A 1 86 ? 5.909 8.888 -3.000 1.00 90.38 86 TYR A CA 1
ATOM 698 C C . TYR A 1 86 ? 6.649 8.535 -4.291 1.00 90.38 86 TYR A C 1
ATOM 700 O O . TYR A 1 86 ? 6.366 7.497 -4.866 1.00 90.38 86 TYR A O 1
ATOM 708 N N . THR A 1 87 ? 7.568 9.342 -4.815 1.00 88.69 87 THR A N 1
ATOM 709 C CA . THR A 1 87 ? 8.139 9.130 -6.162 1.00 88.69 87 THR A CA 1
ATOM 710 C C . THR A 1 87 ? 8.979 7.862 -6.302 1.00 88.69 87 THR A C 1
ATOM 712 O O . THR A 1 87 ? 9.083 7.329 -7.408 1.00 88.69 87 THR A O 1
ATOM 715 N N . GLN A 1 88 ? 9.537 7.342 -5.209 1.00 91.88 88 GLN A N 1
ATOM 716 C CA . GLN A 1 88 ? 10.367 6.139 -5.220 1.00 91.88 88 GLN A CA 1
ATOM 717 C C . GLN A 1 88 ? 9.538 4.907 -4.853 1.00 91.88 88 GLN A C 1
ATOM 719 O O . GLN A 1 88 ? 9.094 4.845 -3.716 1.00 91.88 88 GLN A O 1
ATOM 724 N N . PRO A 1 89 ? 9.310 3.936 -5.757 1.00 95.56 89 PRO A N 1
ATOM 725 C CA . PRO A 1 89 ? 8.657 2.670 -5.430 1.00 95.56 89 PRO A CA 1
ATOM 726 C C . PRO A 1 89 ? 9.674 1.635 -4.918 1.00 95.56 89 PRO A C 1
ATOM 728 O O . PRO A 1 89 ? 10.886 1.844 -4.984 1.00 95.56 89 PRO A O 1
ATOM 731 N N . TRP A 1 90 ? 9.188 0.494 -4.427 1.00 96.69 90 TRP A N 1
ATOM 732 C CA . TRP A 1 90 ? 10.045 -0.632 -4.050 1.00 96.69 90 TRP A CA 1
ATOM 733 C C . TRP A 1 90 ? 10.354 -1.543 -5.234 1.00 96.69 90 TRP A C 1
ATOM 735 O O . TRP A 1 90 ? 9.543 -1.693 -6.144 1.00 96.69 90 TRP A O 1
ATOM 745 N N . ASN A 1 91 ? 11.510 -2.199 -5.186 1.00 95.81 91 ASN A N 1
ATOM 746 C CA . ASN A 1 91 ? 11.819 -3.343 -6.039 1.00 95.81 91 ASN A CA 1
ATOM 747 C C . ASN A 1 91 ? 11.330 -4.661 -5.410 1.00 95.81 91 ASN A C 1
ATOM 749 O O . ASN A 1 91 ? 10.901 -4.707 -4.253 1.00 95.81 91 ASN A O 1
ATOM 753 N N . ARG A 1 92 ? 11.416 -5.752 -6.177 1.00 94.06 92 ARG A N 1
ATOM 754 C CA . ARG A 1 92 ? 10.955 -7.080 -5.746 1.00 94.06 92 ARG A CA 1
ATOM 755 C C . ARG A 1 92 ? 11.618 -7.574 -4.450 1.00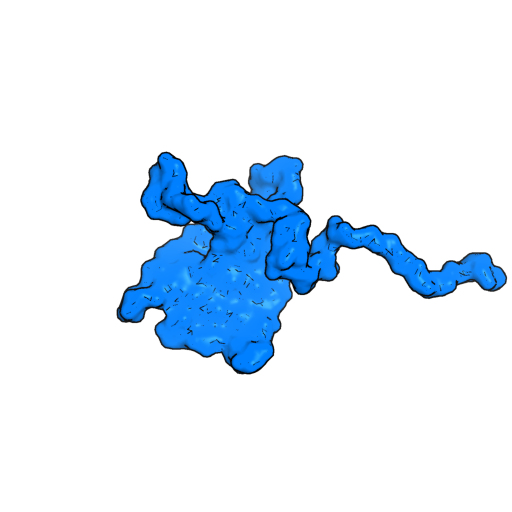 94.06 92 ARG A C 1
ATOM 757 O O . ARG A 1 92 ? 10.940 -8.148 -3.605 1.00 94.06 92 ARG A O 1
ATOM 764 N N . ASP A 1 93 ? 12.913 -7.312 -4.260 1.00 95.31 93 ASP A N 1
ATOM 765 C CA . ASP A 1 93 ? 13.670 -7.804 -3.102 1.00 95.31 93 ASP A CA 1
ATOM 766 C C . ASP A 1 93 ? 13.259 -7.047 -1.825 1.00 95.31 93 ASP A C 1
ATOM 768 O O . ASP A 1 93 ? 13.180 -7.616 -0.736 1.00 95.31 93 ASP A O 1
ATOM 772 N N . GLN A 1 94 ? 12.917 -5.762 -1.953 1.00 96.44 94 GLN A N 1
ATOM 773 C CA . GLN A 1 94 ? 12.369 -4.958 -0.859 1.00 96.44 94 GLN A CA 1
ATOM 774 C C . GLN A 1 94 ? 10.959 -5.411 -0.463 1.00 96.44 94 GLN A C 1
ATOM 776 O O . GLN A 1 94 ? 10.653 -5.449 0.732 1.00 96.44 94 GLN A O 1
ATOM 781 N N . ILE A 1 95 ? 10.119 -5.794 -1.435 1.00 96.19 95 ILE A N 1
ATOM 782 C CA . ILE A 1 95 ? 8.819 -6.421 -1.150 1.00 96.19 95 ILE A CA 1
ATOM 783 C C . ILE A 1 95 ? 9.027 -7.750 -0.427 1.00 96.19 95 ILE A C 1
ATOM 785 O O . ILE A 1 95 ? 8.414 -7.962 0.616 1.00 96.19 95 ILE A O 1
ATOM 789 N N . ALA A 1 96 ? 9.942 -8.596 -0.905 1.00 94.31 96 ALA A N 1
ATOM 790 C CA . ALA A 1 96 ? 10.266 -9.875 -0.278 1.00 94.31 96 ALA A CA 1
ATOM 791 C C . ALA A 1 96 ? 10.670 -9.722 1.196 1.00 94.31 96 ALA A C 1
ATOM 793 O O . ALA A 1 96 ? 10.231 -10.493 2.049 1.00 94.31 96 ALA A O 1
ATOM 794 N N . ALA A 1 97 ? 11.478 -8.705 1.503 1.00 95.88 97 ALA A N 1
ATOM 795 C CA . ALA A 1 97 ? 11.957 -8.446 2.855 1.00 95.88 97 ALA A CA 1
ATOM 796 C C . ALA A 1 97 ? 10.868 -7.910 3.804 1.00 95.88 97 ALA A C 1
ATOM 798 O O . ALA A 1 97 ? 10.902 -8.212 4.996 1.00 95.88 97 ALA A O 1
ATOM 799 N N . LYS A 1 98 ? 9.924 -7.097 3.308 1.00 95.38 98 LYS A N 1
ATOM 800 C CA . LYS A 1 98 ? 8.924 -6.405 4.148 1.00 95.38 98 LYS A CA 1
ATOM 801 C C . LYS A 1 98 ? 7.559 -7.095 4.181 1.00 95.38 98 LYS A C 1
ATOM 803 O O . LYS A 1 98 ? 6.904 -7.086 5.219 1.00 95.38 98 LYS A O 1
ATOM 808 N N . TYR A 1 99 ? 7.141 -7.692 3.069 1.00 94.94 99 TYR A N 1
ATOM 809 C CA . TYR A 1 99 ? 5.834 -8.323 2.880 1.00 94.94 99 TYR A CA 1
ATOM 810 C C . TYR A 1 99 ? 5.979 -9.681 2.174 1.00 94.94 99 TYR A C 1
ATOM 812 O O . TYR A 1 99 ? 5.456 -9.872 1.073 1.00 94.94 99 TYR A O 1
ATOM 820 N N . PRO A 1 100 ? 6.655 -10.665 2.802 1.00 94.12 100 PRO A N 1
ATOM 821 C CA . PRO A 1 100 ? 6.927 -11.962 2.180 1.00 94.12 100 PRO A CA 1
ATOM 822 C C . PRO A 1 100 ? 5.660 -12.739 1.789 1.00 94.12 100 PRO A C 1
ATOM 824 O O . PRO A 1 100 ? 5.721 -13.620 0.938 1.00 94.12 100 PRO A O 1
ATOM 827 N N . LEU A 1 101 ? 4.500 -12.408 2.368 1.00 91.94 101 LEU A N 1
ATOM 828 C CA . LEU A 1 101 ? 3.212 -13.013 2.013 1.00 91.94 101 LEU A CA 1
ATOM 829 C C . LEU A 1 101 ? 2.821 -12.786 0.548 1.00 91.94 101 LEU A C 1
ATOM 831 O O . LEU A 1 101 ? 2.135 -13.632 -0.021 1.00 91.94 101 LEU A O 1
ATOM 835 N N . PHE A 1 102 ? 3.277 -11.695 -0.072 1.00 95.19 102 PHE A N 1
ATOM 836 C CA . PHE A 1 102 ? 3.008 -11.430 -1.484 1.00 95.19 102 PHE A CA 1
ATOM 837 C C . PHE A 1 102 ? 3.880 -12.244 -2.440 1.00 95.19 102 PHE A C 1
ATOM 839 O O . PHE A 1 102 ? 3.578 -12.302 -3.627 1.00 95.19 102 PHE A O 1
ATOM 846 N N . LEU A 1 103 ? 4.930 -12.920 -1.958 1.00 92.12 103 LEU A N 1
ATOM 847 C CA . LEU A 1 103 ? 5.845 -13.665 -2.829 1.00 92.12 103 LEU A CA 1
ATOM 848 C C . LEU A 1 103 ? 5.166 -14.795 -3.604 1.00 92.12 103 LEU A C 1
ATOM 850 O O . LEU A 1 103 ? 5.657 -15.179 -4.658 1.00 92.12 103 LEU A O 1
ATOM 854 N N . LYS A 1 104 ? 4.042 -15.311 -3.099 1.00 90.12 104 LYS A N 1
ATOM 855 C CA . LYS A 1 104 ? 3.230 -16.321 -3.790 1.00 90.12 104 LYS A CA 1
ATOM 856 C C . LYS A 1 104 ? 2.526 -15.779 -5.042 1.00 90.12 104 LYS A C 1
ATOM 858 O O . LYS A 1 104 ? 2.164 -16.564 -5.907 1.00 90.12 104 LYS A O 1
ATOM 863 N N . ASP A 1 105 ? 2.319 -14.465 -5.108 1.00 91.25 105 ASP A N 1
ATOM 864 C CA . ASP A 1 105 ? 1.609 -13.773 -6.191 1.00 91.25 105 ASP A CA 1
ATOM 865 C C . ASP A 1 105 ? 2.580 -12.985 -7.093 1.00 91.25 105 ASP A C 1
ATOM 867 O O . ASP A 1 105 ? 2.164 -12.273 -8.003 1.00 91.25 105 ASP A O 1
ATOM 871 N N . MET A 1 106 ? 3.886 -13.098 -6.834 1.00 89.44 106 MET A N 1
ATOM 872 C CA . MET A 1 106 ? 4.956 -12.477 -7.610 1.00 89.44 106 MET A CA 1
ATOM 873 C C . MET A 1 106 ? 5.757 -13.554 -8.339 1.00 89.44 106 MET A C 1
ATOM 875 O O . MET A 1 106 ? 6.002 -14.629 -7.790 1.00 89.44 106 MET A O 1
ATOM 879 N N . ASP A 1 107 ? 6.270 -13.236 -9.528 1.00 85.81 107 ASP A N 1
ATOM 880 C CA . ASP A 1 107 ? 7.238 -14.084 -10.238 1.00 85.81 107 ASP A CA 1
ATOM 881 C C . ASP A 1 107 ? 8.644 -13.952 -9.616 1.00 85.81 107 ASP A C 1
ATOM 883 O O . ASP A 1 107 ? 9.597 -13.435 -10.201 1.00 85.81 107 ASP A O 1
ATOM 887 N N . TYR A 1 108 ? 8.748 -14.323 -8.338 1.00 87.94 108 TYR A N 1
ATOM 888 C CA . TYR A 1 108 ? 9.969 -14.185 -7.546 1.00 87.94 108 TYR A CA 1
ATOM 889 C C . TYR A 1 108 ? 10.788 -15.481 -7.505 1.00 87.94 108 TYR A C 1
ATOM 891 O O . TYR A 1 108 ? 12.021 -15.449 -7.503 1.00 87.94 108 TYR A O 1
ATOM 899 N N . PHE A 1 109 ? 10.117 -16.635 -7.470 1.00 88.31 109 PHE A N 1
ATOM 900 C CA . PHE A 1 109 ? 10.753 -17.947 -7.371 1.00 88.31 109 PHE A CA 1
ATOM 901 C C . PHE A 1 109 ? 10.609 -18.739 -8.667 1.00 88.31 109 PHE A C 1
ATOM 903 O O . PHE A 1 109 ? 9.581 -18.698 -9.329 1.00 88.31 109 PHE A O 1
ATOM 910 N N . ARG A 1 110 ? 11.632 -19.536 -8.996 1.00 86.06 110 ARG A N 1
ATOM 911 C CA . ARG A 1 110 ? 11.545 -20.486 -10.110 1.00 86.06 110 ARG A CA 1
ATOM 912 C C . ARG A 1 110 ? 10.604 -21.631 -9.758 1.00 86.06 110 ARG A C 1
ATOM 914 O O . ARG A 1 110 ? 10.734 -22.229 -8.689 1.00 86.06 110 ARG A O 1
ATOM 921 N N . GLU A 1 111 ? 9.739 -21.992 -10.698 1.00 87.88 111 GLU A N 1
ATOM 922 C CA . GLU A 1 111 ? 8.917 -23.192 -10.587 1.00 87.88 111 GLU A CA 1
ATOM 923 C C . GLU A 1 111 ? 9.798 -24.451 -10.590 1.00 87.88 111 GLU A C 1
ATOM 925 O O . GLU A 1 111 ? 10.733 -24.592 -11.386 1.00 87.88 111 GLU A O 1
ATOM 930 N N . ARG A 1 112 ? 9.490 -25.391 -9.695 1.00 87.56 112 ARG A N 1
ATOM 931 C CA . ARG A 1 112 ? 10.099 -26.720 -9.671 1.00 87.56 112 ARG A CA 1
ATOM 932 C C . ARG A 1 112 ? 9.004 -27.767 -9.549 1.00 87.56 112 ARG A C 1
ATOM 934 O O . ARG A 1 112 ? 8.259 -27.772 -8.575 1.00 87.56 112 ARG A O 1
ATOM 941 N N . ARG A 1 113 ? 8.966 -28.699 -10.502 1.00 85.00 113 ARG A N 1
ATOM 942 C CA . ARG A 1 113 ? 8.113 -29.888 -10.412 1.00 85.00 113 ARG A CA 1
ATOM 943 C C . ARG A 1 113 ? 8.653 -30.813 -9.324 1.00 85.00 113 ARG A C 1
ATOM 945 O O . ARG A 1 113 ? 9.838 -31.150 -9.336 1.00 85.00 113 ARG A O 1
ATOM 952 N N . VAL A 1 114 ? 7.796 -31.165 -8.372 1.00 88.62 114 VAL A N 1
ATOM 953 C CA . VAL A 1 114 ? 8.128 -32.063 -7.253 1.00 88.62 114 VAL A CA 1
ATOM 954 C C . VAL A 1 114 ? 7.561 -33.466 -7.445 1.00 88.62 114 VAL A C 1
ATOM 956 O O . VAL A 1 114 ? 8.118 -34.417 -6.905 1.00 88.62 114 VAL A O 1
ATOM 959 N N . ASP A 1 115 ? 6.509 -33.598 -8.251 1.00 88.19 115 ASP A N 1
ATOM 960 C CA . ASP A 1 115 ? 5.940 -34.894 -8.597 1.00 88.19 115 ASP A CA 1
ATOM 961 C C . ASP A 1 115 ? 6.831 -35.642 -9.604 1.00 88.19 115 ASP A C 1
ATOM 963 O O . ASP A 1 115 ? 7.460 -35.002 -10.460 1.00 88.19 115 ASP A O 1
ATOM 967 N N . PRO A 1 116 ? 6.894 -36.987 -9.527 1.00 77.44 116 PRO A N 1
ATOM 968 C CA . PRO A 1 116 ? 7.656 -37.793 -10.471 1.00 77.44 116 PRO A CA 1
ATOM 969 C C . PRO A 1 116 ? 7.172 -37.554 -11.901 1.00 77.44 116 PRO A C 1
ATOM 971 O O . PRO A 1 116 ? 5.971 -37.440 -12.166 1.00 77.44 116 PRO A O 1
ATOM 974 N N . SER A 1 117 ? 8.123 -37.473 -12.831 1.00 73.19 117 SER A N 1
ATOM 975 C CA . SER A 1 117 ? 7.799 -37.299 -14.241 1.00 73.19 117 SER A CA 1
ATOM 976 C C . SER A 1 117 ? 7.017 -38.527 -14.719 1.00 73.19 117 SER A C 1
ATOM 978 O O . SER A 1 117 ? 7.416 -39.652 -14.417 1.00 73.19 117 SER A O 1
ATOM 980 N N . PRO A 1 118 ? 5.946 -38.370 -15.519 1.00 65.25 118 PRO A N 1
ATOM 981 C CA . PRO A 1 118 ? 5.244 -39.503 -16.127 1.00 65.25 118 PRO A CA 1
ATOM 982 C C . PRO A 1 118 ? 6.151 -40.402 -16.983 1.00 65.25 118 PRO A C 1
ATOM 984 O O . PRO A 1 118 ? 5.751 -41.505 -17.334 1.00 65.25 118 PRO A O 1
ATOM 987 N N . LEU A 1 119 ? 7.346 -39.912 -17.333 1.00 62.78 119 LEU A N 1
ATOM 988 C CA . LEU A 1 119 ? 8.358 -40.595 -18.137 1.00 62.78 119 LEU 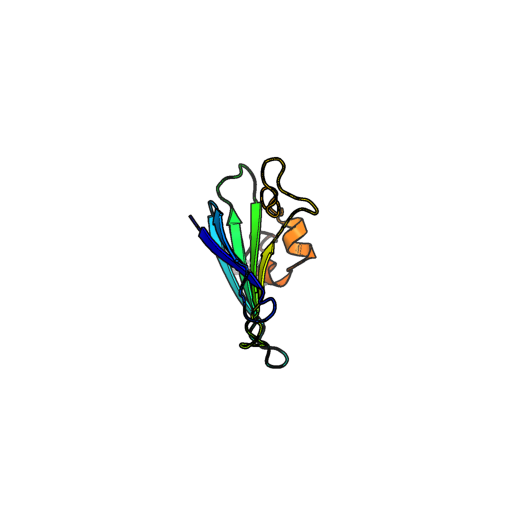A CA 1
ATOM 989 C C . LEU A 1 119 ? 9.282 -41.517 -17.323 1.00 62.78 119 LEU A C 1
ATOM 991 O O . LEU A 1 119 ? 10.112 -42.193 -17.920 1.00 62.78 119 LEU A O 1
ATOM 995 N N . ASP A 1 120 ? 9.138 -41.569 -15.996 1.00 57.59 120 ASP A N 1
ATOM 996 C CA . ASP A 1 120 ? 9.880 -42.495 -15.125 1.00 57.59 120 ASP A CA 1
ATOM 997 C C . ASP A 1 120 ? 9.150 -43.850 -14.942 1.00 57.59 120 ASP A C 1
ATOM 999 O O . ASP A 1 120 ? 9.332 -44.531 -13.929 1.00 57.59 120 ASP A O 1
ATOM 1003 N N . ARG A 1 121 ? 8.294 -44.243 -15.899 1.00 50.56 121 ARG A N 1
ATOM 1004 C CA . ARG A 1 121 ? 7.618 -45.553 -15.950 1.00 50.56 121 ARG A CA 1
ATOM 1005 C C . ARG A 1 121 ? 7.866 -46.277 -17.263 1.00 50.56 121 ARG A C 1
ATOM 1007 O O . ARG A 1 121 ? 7.727 -45.628 -18.321 1.00 50.56 121 ARG A O 1
#

pLDDT: mean 89.76, std 9.27, range [50.56, 98.38]

Radius of gyration: 18.04 Å; chains: 1; bounding box: 27×66×35 Å